Protein AF-A0A947CS96-F1 (afdb_monomer_lite)

Structure (mmCIF, N/CA/C/O backbone):
data_AF-A0A947CS96-F1
#
_entry.id   AF-A0A947CS96-F1
#
loop_
_atom_site.group_PDB
_atom_site.id
_atom_site.type_symbol
_atom_site.label_atom_id
_atom_site.label_alt_id
_atom_site.label_comp_id
_atom_site.label_asym_id
_atom_site.label_entity_id
_atom_site.label_seq_id
_atom_site.pdbx_PDB_ins_code
_atom_site.Cartn_x
_atom_site.Cartn_y
_atom_site.Cartn_z
_atom_site.occupancy
_atom_site.B_iso_or_equiv
_atom_site.auth_seq_id
_atom_site.auth_comp_id
_atom_site.auth_asym_id
_atom_site.auth_atom_id
_atom_site.pdbx_PDB_model_num
ATOM 1 N N . MET A 1 1 ? 0.576 -16.406 -15.256 1.00 27.48 1 MET A N 1
ATOM 2 C CA . MET A 1 1 ? 1.823 -16.631 -16.020 1.00 27.48 1 MET A CA 1
ATOM 3 C C . MET A 1 1 ? 1.789 -15.739 -17.256 1.00 27.48 1 MET A C 1
ATOM 5 O O . MET A 1 1 ? 1.090 -16.065 -18.200 1.00 27.48 1 MET A O 1
ATOM 9 N N . GLN A 1 2 ? 2.441 -14.574 -17.237 1.00 46.34 2 GLN A N 1
ATOM 10 C CA . GLN A 1 2 ? 2.612 -13.748 -18.444 1.00 46.34 2 GLN A CA 1
ATOM 11 C C . GLN A 1 2 ? 4.108 -13.514 -18.676 1.00 46.34 2 GLN A C 1
ATOM 13 O O . GLN A 1 2 ? 4.660 -12.583 -18.091 1.00 46.34 2 GLN A O 1
ATOM 18 N N . PRO A 1 3 ? 4.782 -14.348 -19.488 1.00 49.69 3 PRO A N 1
ATOM 19 C CA . PRO A 1 3 ? 6.173 -14.123 -19.832 1.00 49.69 3 PRO A CA 1
ATOM 20 C C . PRO A 1 3 ? 6.339 -14.152 -21.355 1.00 49.69 3 PRO A C 1
ATOM 22 O O . PRO A 1 3 ? 6.692 -15.183 -21.907 1.00 49.69 3 PRO A O 1
ATOM 25 N N . ASP A 1 4 ? 6.066 -13.045 -22.046 1.00 56.03 4 ASP A N 1
ATOM 26 C CA . ASP A 1 4 ? 6.530 -12.922 -23.440 1.00 56.03 4 ASP A CA 1
ATOM 27 C C . ASP A 1 4 ? 6.843 -11.479 -23.846 1.00 56.03 4 ASP A C 1
ATOM 29 O O . ASP A 1 4 ? 6.653 -11.054 -24.981 1.00 56.03 4 ASP A O 1
ATOM 33 N N . ARG A 1 5 ? 7.289 -10.683 -22.869 1.00 73.75 5 ARG A N 1
ATOM 34 C CA . ARG A 1 5 ? 7.685 -9.294 -23.081 1.00 73.75 5 ARG A CA 1
ATOM 35 C C . ARG A 1 5 ? 9.183 -9.157 -22.856 1.00 73.75 5 ARG A C 1
ATOM 37 O O . ARG A 1 5 ? 9.637 -9.148 -21.712 1.00 73.75 5 ARG A O 1
ATOM 44 N N . LYS A 1 6 ? 9.949 -9.003 -23.936 1.00 82.50 6 LYS A N 1
ATOM 45 C CA . LYS A 1 6 ? 11.410 -8.835 -23.892 1.00 82.50 6 LYS A CA 1
ATOM 46 C C . LYS A 1 6 ? 11.791 -7.392 -24.206 1.00 82.50 6 LYS A C 1
ATOM 48 O O . LYS A 1 6 ? 11.434 -6.869 -25.255 1.00 82.50 6 LYS A O 1
ATOM 53 N N . LYS A 1 7 ? 12.538 -6.723 -23.319 1.00 84.56 7 LYS A N 1
ATOM 54 C CA . LYS A 1 7 ? 13.128 -5.404 -23.620 1.00 84.56 7 LYS A CA 1
ATOM 55 C C . LYS A 1 7 ? 14.300 -5.602 -24.587 1.00 84.56 7 LYS A C 1
ATOM 57 O O . LYS A 1 7 ? 15.237 -6.320 -24.260 1.00 84.56 7 LYS A O 1
ATOM 62 N N . LEU A 1 8 ? 14.244 -4.959 -25.752 1.00 87.56 8 LEU A N 1
ATOM 63 C CA . LEU A 1 8 ? 15.280 -5.039 -26.786 1.00 87.56 8 LEU A CA 1
ATOM 64 C C . LEU A 1 8 ? 16.321 -3.925 -26.653 1.00 87.56 8 LEU A C 1
ATOM 66 O O . LEU A 1 8 ? 17.516 -4.194 -26.694 1.00 87.56 8 LEU A O 1
ATOM 70 N N . ARG A 1 9 ? 15.885 -2.668 -26.498 1.00 87.94 9 ARG A N 1
ATOM 71 C CA . ARG A 1 9 ? 16.795 -1.521 -26.320 1.00 87.94 9 ARG A CA 1
ATOM 72 C C . ARG A 1 9 ? 16.123 -0.336 -25.652 1.00 87.94 9 ARG A C 1
ATOM 74 O O . ARG A 1 9 ? 14.909 -0.177 -25.748 1.00 87.94 9 ARG A O 1
ATOM 81 N N . GLU A 1 10 ? 16.921 0.521 -25.040 1.00 87.62 10 GLU A N 1
ATOM 82 C CA . GLU A 1 10 ? 16.494 1.818 -24.514 1.00 87.62 10 GLU A CA 1
ATOM 83 C C . GLU A 1 10 ? 16.724 2.927 -25.550 1.00 87.62 10 GLU A C 1
ATOM 85 O O . GLU A 1 10 ? 17.636 2.834 -26.371 1.00 87.62 10 GLU A O 1
ATOM 90 N N . LEU A 1 11 ? 15.859 3.939 -25.559 1.00 87.12 11 LEU A N 1
ATOM 91 C CA . LEU A 1 11 ? 15.904 5.088 -26.461 1.00 87.12 11 LEU A CA 1
ATOM 92 C C . LEU A 1 11 ? 16.237 6.355 -25.659 1.00 87.12 11 LEU A C 1
ATOM 94 O O . LEU A 1 11 ? 15.904 6.458 -24.480 1.00 87.12 11 LEU A O 1
ATOM 98 N N . GLY A 1 12 ? 16.862 7.341 -26.309 1.00 82.31 12 GLY A N 1
ATOM 99 C CA . GLY A 1 12 ? 17.344 8.571 -25.658 1.00 82.31 12 GLY A CA 1
ATOM 100 C C . GLY A 1 12 ? 16.263 9.484 -25.061 1.00 82.31 12 GLY A C 1
ATOM 101 O O . GLY A 1 12 ? 16.591 10.457 -24.396 1.00 82.31 12 GLY A O 1
ATOM 102 N N . ASP A 1 13 ? 14.981 9.180 -25.270 1.00 79.12 13 ASP A N 1
ATOM 103 C CA . ASP A 1 13 ? 13.836 9.902 -24.703 1.00 79.12 13 ASP A CA 1
ATOM 104 C C . ASP A 1 13 ? 13.203 9.187 -23.489 1.00 79.12 13 ASP A C 1
ATOM 106 O O . ASP A 1 13 ? 12.091 9.522 -23.073 1.00 79.12 13 ASP A O 1
ATOM 110 N N . GLY A 1 14 ? 13.871 8.167 -22.935 1.00 70.50 14 GLY A N 1
ATOM 111 C CA . GLY A 1 14 ? 13.381 7.394 -21.787 1.00 70.50 14 GLY A CA 1
ATOM 112 C C . GLY A 1 14 ? 12.284 6.378 -22.130 1.00 70.50 14 GLY A C 1
ATOM 113 O O . GLY A 1 14 ? 11.630 5.827 -21.238 1.00 70.50 14 GLY A O 1
ATOM 114 N N . THR A 1 15 ? 12.054 6.121 -23.418 1.00 82.00 15 THR A N 1
ATOM 115 C CA . THR A 1 15 ? 11.251 4.990 -23.897 1.00 82.00 15 THR A CA 1
ATOM 116 C C . THR A 1 15 ? 12.157 3.805 -24.255 1.00 82.00 15 THR A C 1
ATOM 118 O O . THR A 1 15 ? 13.376 3.926 -24.302 1.00 82.00 15 THR A O 1
ATOM 121 N N . PHE A 1 16 ? 11.596 2.621 -24.469 1.00 86.62 16 PHE A N 1
ATOM 122 C CA . PHE A 1 16 ? 12.334 1.418 -24.851 1.00 86.62 16 PHE A CA 1
ATOM 123 C C . PHE A 1 16 ? 11.559 0.614 -25.887 1.00 86.62 16 PHE A C 1
ATOM 125 O O . PHE A 1 16 ? 10.334 0.659 -25.945 1.00 86.62 16 PHE A O 1
ATOM 132 N N . VAL A 1 17 ? 12.279 -0.136 -26.711 1.00 90.88 17 VAL A N 1
ATOM 133 C CA . VAL A 1 17 ? 11.685 -1.091 -27.645 1.00 90.88 17 VAL A CA 1
ATOM 134 C C . VAL A 1 17 ? 11.478 -2.410 -26.911 1.00 90.88 17 VAL A C 1
ATOM 136 O O . VAL A 1 17 ? 12.406 -2.911 -26.271 1.00 90.88 17 VAL A O 1
ATOM 139 N N . ILE A 1 18 ? 10.270 -2.956 -26.991 1.00 90.38 18 ILE A N 1
ATOM 140 C CA . ILE A 1 18 ? 9.935 -4.305 -26.537 1.00 90.38 18 ILE A CA 1
ATOM 141 C C . ILE A 1 18 ? 9.585 -5.188 -27.727 1.00 90.38 18 ILE A C 1
ATOM 143 O O . ILE A 1 18 ? 9.039 -4.702 -28.715 1.00 90.38 18 ILE A O 1
ATOM 147 N N . GLU A 1 19 ? 9.852 -6.475 -27.585 1.00 89.31 19 GLU A N 1
ATOM 148 C CA . GLU A 1 19 ? 9.252 -7.532 -28.386 1.00 89.31 19 GLU A CA 1
ATOM 149 C C . GLU A 1 19 ? 8.121 -8.168 -27.577 1.00 89.31 19 GLU A C 1
ATOM 151 O O . GLU A 1 19 ? 8.309 -8.500 -26.402 1.00 89.31 19 GLU A O 1
ATOM 156 N N . GLU A 1 20 ? 6.942 -8.267 -28.182 1.00 84.94 20 GLU A N 1
ATOM 157 C CA . GLU A 1 20 ? 5.752 -8.890 -27.600 1.00 84.94 20 GLU A CA 1
ATOM 158 C C . GLU A 1 20 ? 4.919 -9.487 -28.742 1.00 84.94 20 GLU A C 1
ATOM 160 O O . GLU A 1 20 ? 4.717 -8.828 -29.755 1.00 84.94 20 GLU A O 1
ATOM 165 N N . ARG A 1 21 ? 4.443 -10.735 -28.635 1.00 83.56 21 ARG A N 1
ATOM 166 C CA . ARG A 1 21 ? 3.579 -11.369 -29.664 1.00 83.56 21 ARG A CA 1
ATOM 167 C C . ARG A 1 21 ? 4.132 -11.285 -31.106 1.00 83.56 21 ARG A C 1
ATOM 169 O O . ARG A 1 21 ? 3.372 -11.083 -32.050 1.00 83.56 21 ARG A O 1
ATOM 176 N N . GLY A 1 22 ? 5.452 -11.400 -31.275 1.00 84.94 22 GLY A N 1
ATOM 177 C CA . GLY A 1 22 ? 6.125 -11.325 -32.582 1.00 84.94 22 GLY A CA 1
ATOM 178 C C . GLY A 1 22 ? 6.202 -9.921 -33.202 1.00 84.94 22 GLY A C 1
ATOM 179 O O . GLY A 1 22 ? 6.611 -9.783 -34.352 1.00 84.94 22 GLY A O 1
ATOM 180 N N . GLY A 1 23 ? 5.810 -8.877 -32.464 1.00 86.69 23 GLY A N 1
ATOM 181 C CA . GLY A 1 23 ? 5.897 -7.482 -32.888 1.00 86.69 23 GLY A CA 1
ATOM 182 C C . GLY A 1 23 ? 6.925 -6.688 -32.083 1.00 86.69 23 GLY A C 1
ATOM 183 O O . GLY A 1 23 ? 7.159 -6.954 -30.905 1.00 86.69 23 GLY A O 1
ATOM 184 N N . CYS A 1 24 ? 7.508 -5.666 -32.713 1.00 90.81 24 CYS A N 1
ATOM 185 C CA . CYS A 1 24 ? 8.352 -4.677 -32.046 1.00 90.81 24 CYS A CA 1
ATOM 186 C C . CYS A 1 24 ? 7.533 -3.426 -31.711 1.00 90.81 24 CYS A C 1
ATOM 188 O O . CYS A 1 24 ? 7.007 -2.761 -32.604 1.00 90.81 24 CYS A O 1
ATOM 190 N N . TYR A 1 25 ? 7.479 -3.060 -30.431 1.00 88.81 25 TYR A N 1
ATOM 191 C CA . TYR A 1 25 ? 6.712 -1.912 -29.950 1.00 88.81 25 TYR A CA 1
ATOM 192 C C . TYR A 1 25 ? 7.606 -0.931 -29.208 1.00 88.81 25 TYR A C 1
ATOM 194 O O . TYR A 1 25 ? 8.451 -1.315 -28.401 1.00 88.81 25 TYR A O 1
ATOM 202 N N . ARG A 1 26 ? 7.376 0.367 -29.416 1.00 89.25 26 ARG A N 1
ATOM 203 C CA . ARG A 1 26 ? 7.922 1.400 -28.535 1.00 89.25 26 ARG A CA 1
ATOM 204 C C . ARG A 1 26 ? 7.049 1.481 -27.290 1.00 89.25 26 ARG A C 1
ATOM 206 O O . ARG A 1 26 ? 5.864 1.791 -27.366 1.00 89.25 26 ARG A O 1
ATOM 213 N N . ALA A 1 27 ? 7.641 1.224 -26.140 1.00 77.00 27 ALA A N 1
ATOM 214 C CA . ALA A 1 27 ? 6.993 1.285 -24.848 1.00 77.00 27 ALA A CA 1
ATOM 215 C C . ALA A 1 27 ? 7.694 2.298 -23.944 1.00 77.00 27 ALA A C 1
ATOM 217 O O . ALA A 1 27 ? 8.853 2.644 -24.122 1.00 77.00 27 ALA A O 1
ATOM 218 N N . ARG A 1 28 ? 6.987 2.755 -22.921 1.00 76.81 28 ARG A N 1
ATOM 219 C CA . ARG A 1 28 ? 7.587 3.438 -21.774 1.00 76.81 28 ARG A CA 1
ATOM 220 C C . ARG A 1 28 ? 7.245 2.645 -20.531 1.00 76.81 28 ARG A C 1
ATOM 222 O O . ARG A 1 28 ? 6.210 1.968 -20.510 1.00 76.81 28 ARG A O 1
ATOM 229 N N . TYR A 1 29 ? 8.056 2.754 -19.485 1.00 62.53 29 TYR A N 1
ATOM 230 C CA . TYR A 1 29 ? 7.665 2.203 -18.197 1.00 62.53 29 TYR A CA 1
ATOM 231 C C . TYR A 1 29 ? 6.406 2.970 -17.817 1.00 62.53 29 TYR A C 1
ATOM 233 O O . TYR A 1 29 ? 6.378 4.207 -17.836 1.00 62.53 29 TYR A O 1
ATOM 241 N N . ARG A 1 30 ? 5.309 2.249 -17.571 1.00 59.25 30 ARG A N 1
ATOM 242 C CA . ARG A 1 30 ? 4.153 2.895 -16.963 1.00 59.25 30 ARG A CA 1
ATOM 243 C C . ARG A 1 30 ? 4.672 3.413 -15.625 1.00 59.25 30 ARG A C 1
ATOM 245 O O . ARG A 1 30 ? 5.091 2.612 -14.800 1.00 59.25 30 ARG A O 1
ATOM 252 N N . ARG A 1 31 ? 4.682 4.739 -15.419 1.00 54.75 31 ARG A N 1
ATOM 253 C CA . ARG A 1 31 ? 4.791 5.289 -14.056 1.00 54.75 31 ARG A CA 1
ATOM 254 C C . ARG A 1 31 ? 3.776 4.507 -13.212 1.00 54.75 31 ARG A C 1
ATOM 256 O O . ARG A 1 31 ? 2.658 4.359 -13.711 1.00 54.75 31 ARG A O 1
ATOM 263 N N . CYS A 1 32 ? 4.146 3.988 -12.033 1.00 56.47 32 CYS A N 1
ATOM 264 C CA . CYS A 1 32 ? 3.208 3.292 -11.132 1.00 56.47 32 CYS A CA 1
ATOM 265 C C . CYS A 1 32 ? 2.023 4.245 -10.914 1.00 56.47 32 CYS A C 1
ATOM 267 O O . CYS A 1 32 ? 2.168 5.282 -10.268 1.00 56.47 32 CYS A O 1
ATOM 269 N N . ARG A 1 33 ? 0.915 4.006 -11.623 1.00 57.22 33 ARG A N 1
ATOM 270 C CA . ARG A 1 33 ? -0.146 5.005 -11.846 1.00 57.22 33 ARG A CA 1
ATOM 271 C C . ARG A 1 33 ? -1.462 4.618 -11.207 1.00 57.22 33 ARG A C 1
ATOM 273 O O . ARG A 1 33 ? -2.416 5.366 -11.381 1.00 57.22 33 ARG A O 1
ATOM 280 N N . SER A 1 34 ? -1.543 3.492 -10.512 1.00 65.69 34 SER A N 1
ATOM 281 C CA . SER A 1 34 ? -2.850 3.043 -10.049 1.00 65.69 34 SER A CA 1
ATOM 282 C C . SER A 1 34 ? -2.855 2.442 -8.659 1.00 65.69 34 SER A C 1
ATOM 284 O O . SER A 1 34 ? -3.633 2.930 -7.859 1.00 65.69 34 SER A O 1
ATOM 286 N N . LYS A 1 35 ? -2.060 1.420 -8.335 1.00 81.69 35 LYS A N 1
ATOM 287 C CA . LYS A 1 35 ? -2.217 0.697 -7.060 1.00 81.69 35 LYS A CA 1
ATOM 288 C C . LYS A 1 35 ? -0.886 0.080 -6.677 1.00 81.69 35 LYS A C 1
ATOM 290 O O . LYS A 1 35 ? -0.435 -0.833 -7.357 1.00 81.69 35 LYS A O 1
ATOM 295 N N . CYS A 1 36 ? -0.191 0.699 -5.734 1.00 86.69 36 CYS A N 1
ATOM 296 C CA . CYS A 1 36 ? 1.142 0.267 -5.349 1.00 86.69 36 CYS A CA 1
ATOM 297 C C . CYS A 1 36 ? 1.337 0.494 -3.836 1.00 86.69 36 CYS A C 1
ATOM 299 O O . CYS A 1 36 ? 1.122 1.610 -3.348 1.00 86.69 36 CYS A O 1
ATOM 301 N N . LEU A 1 37 ? 1.760 -0.545 -3.116 1.00 92.19 37 LEU A N 1
ATOM 302 C CA . LEU A 1 37 ? 2.160 -0.545 -1.705 1.00 92.19 37 LEU A CA 1
ATOM 303 C C . LEU A 1 37 ? 3.675 -0.795 -1.572 1.00 92.19 37 LEU A C 1
ATOM 305 O O . LEU A 1 37 ? 4.283 -1.440 -2.439 1.00 92.19 37 LEU A O 1
ATOM 309 N N . PRO A 1 38 ? 4.332 -0.281 -0.513 1.00 93.50 38 PRO A N 1
ATOM 310 C CA . PRO A 1 38 ? 5.721 -0.609 -0.226 1.00 93.50 38 PRO A CA 1
ATOM 311 C C . PRO A 1 38 ? 5.893 -2.053 0.271 1.00 93.50 38 PRO A C 1
ATOM 313 O O . PRO A 1 38 ? 4.977 -2.602 0.877 1.00 93.50 38 P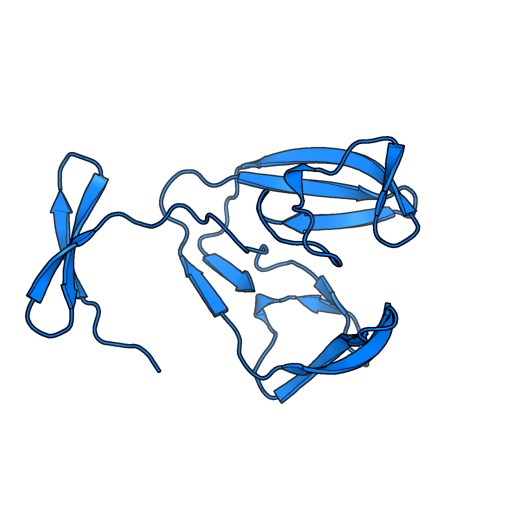RO A O 1
ATOM 316 N N . PRO A 1 39 ? 7.084 -2.659 0.102 1.00 94.56 39 PRO A N 1
ATOM 317 C CA . PRO A 1 39 ? 7.375 -4.030 0.544 1.00 94.56 39 PRO A CA 1
ATOM 318 C C . PRO A 1 39 ? 7.172 -4.281 2.045 1.00 94.56 39 PRO A C 1
ATOM 320 O O . PRO A 1 39 ? 7.064 -5.427 2.470 1.00 94.56 39 PRO A O 1
ATOM 323 N N . ASN A 1 40 ? 7.198 -3.233 2.864 1.00 94.19 40 ASN A N 1
ATOM 324 C CA . ASN A 1 40 ? 6.998 -3.290 4.310 1.00 94.19 40 ASN A CA 1
ATOM 325 C C . ASN A 1 40 ? 5.574 -2.900 4.741 1.00 94.19 40 ASN A C 1
ATOM 327 O O . ASN A 1 40 ? 5.341 -2.747 5.937 1.00 94.19 40 ASN A O 1
ATOM 331 N N . ALA A 1 41 ? 4.632 -2.724 3.806 1.00 93.19 41 ALA A N 1
ATOM 332 C CA . ALA A 1 41 ? 3.233 -2.512 4.156 1.00 93.19 41 ALA A CA 1
ATOM 333 C C . ALA A 1 41 ? 2.716 -3.719 4.947 1.00 93.19 41 ALA A C 1
ATOM 335 O O . ALA A 1 41 ? 2.778 -4.851 4.469 1.00 93.19 41 ALA A O 1
ATOM 336 N N . MET A 1 42 ? 2.228 -3.474 6.160 1.00 94.56 42 MET A N 1
ATOM 337 C CA . MET A 1 42 ? 1.767 -4.528 7.056 1.00 94.56 42 MET A CA 1
ATOM 338 C C . MET A 1 42 ? 0.315 -4.886 6.750 1.00 94.56 42 MET A C 1
ATOM 340 O O . MET A 1 42 ? -0.588 -4.066 6.913 1.00 94.56 42 MET A O 1
ATOM 344 N N . ILE A 1 43 ? 0.084 -6.125 6.326 1.00 94.88 43 ILE A N 1
ATOM 345 C CA . ILE A 1 43 ? -1.243 -6.664 6.047 1.00 94.88 43 ILE A CA 1
ATOM 346 C C . ILE A 1 43 ? -1.693 -7.513 7.228 1.00 94.88 43 ILE A C 1
ATOM 348 O O . ILE A 1 43 ? -0.980 -8.392 7.712 1.00 94.88 43 ILE A O 1
ATOM 352 N N . ALA A 1 44 ? -2.903 -7.254 7.715 1.00 95.00 44 ALA A N 1
ATOM 353 C CA . ALA A 1 44 ? -3.450 -8.003 8.831 1.00 95.00 44 ALA A CA 1
ATOM 354 C C . ALA A 1 44 ? -3.859 -9.419 8.390 1.00 95.00 44 ALA A C 1
ATOM 356 O O . ALA A 1 44 ? -4.694 -9.587 7.503 1.00 95.00 44 ALA A O 1
ATOM 357 N N . THR A 1 45 ? -3.368 -10.435 9.096 1.00 96.88 45 THR A N 1
ATOM 358 C CA . THR A 1 45 ? -3.786 -11.841 8.968 1.00 96.88 45 THR A CA 1
ATOM 359 C C . THR A 1 45 ? -4.401 -12.335 10.286 1.00 96.88 45 THR A C 1
ATOM 361 O O . THR A 1 45 ? -4.271 -11.665 11.318 1.00 96.88 45 THR A O 1
ATOM 364 N N . PRO A 1 46 ? -5.097 -13.488 10.312 1.00 96.38 46 PRO A N 1
ATOM 365 C CA . PRO A 1 46 ? -5.565 -14.092 11.561 1.00 96.38 46 PRO A CA 1
ATOM 366 C C . PRO A 1 46 ? -4.448 -14.420 12.561 1.00 96.38 46 PRO A C 1
ATOM 368 O O . PRO A 1 46 ? -4.721 -14.443 13.756 1.00 96.38 46 PRO A O 1
ATOM 371 N N . SER A 1 47 ? -3.218 -14.632 12.086 1.00 94.81 47 SER A N 1
ATOM 372 C CA . SER A 1 47 ? -2.053 -14.972 12.915 1.00 94.81 47 SER A CA 1
ATOM 373 C C . SER A 1 47 ? -1.202 -13.757 13.303 1.00 94.81 47 SER A C 1
ATOM 375 O O . SER A 1 47 ? -0.174 -13.919 13.951 1.00 94.81 47 SER A O 1
ATOM 377 N N . GLY A 1 48 ? -1.605 -12.546 12.907 1.00 95.25 48 GLY A N 1
ATOM 378 C CA . GLY A 1 48 ? -0.847 -11.315 13.139 1.00 95.25 48 GLY A CA 1
ATOM 379 C C . GLY A 1 48 ? -0.623 -10.508 11.864 1.00 95.25 48 GLY A C 1
ATOM 380 O O . GLY A 1 48 ? -1.139 -10.838 10.796 1.00 95.25 48 GLY A O 1
ATOM 381 N N . GLN A 1 49 ? 0.113 -9.408 11.968 1.00 95.56 49 GLN A N 1
ATOM 382 C CA . GLN A 1 49 ? 0.469 -8.611 10.796 1.00 95.56 49 GLN A CA 1
ATOM 383 C C . GLN A 1 49 ? 1.653 -9.240 10.055 1.00 95.56 49 GLN A C 1
ATOM 385 O O . GLN A 1 49 ? 2.618 -9.658 10.690 1.00 95.56 49 GLN A O 1
ATOM 390 N N . VAL A 1 50 ? 1.580 -9.277 8.726 1.00 96.81 50 VAL A N 1
ATOM 391 C CA . VAL A 1 50 ? 2.622 -9.816 7.841 1.00 96.81 50 VAL A CA 1
ATOM 392 C C . VAL A 1 50 ? 2.972 -8.755 6.790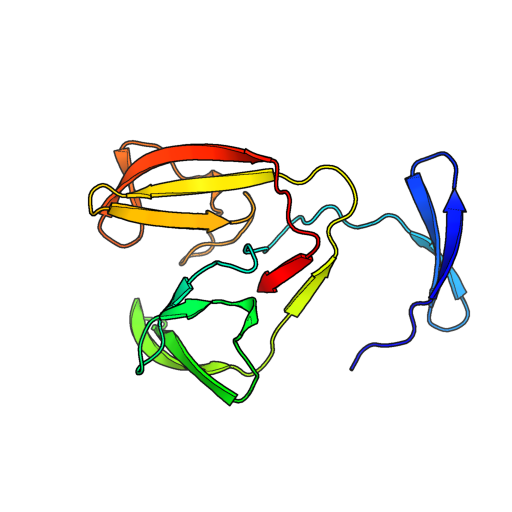 1.00 96.81 50 VAL A C 1
ATOM 394 O O . VAL A 1 50 ? 2.052 -8.144 6.238 1.00 96.81 50 VAL A O 1
ATOM 397 N N . PRO A 1 51 ? 4.259 -8.495 6.500 1.00 96.50 51 PRO A N 1
ATOM 398 C CA . PRO A 1 51 ? 4.651 -7.612 5.405 1.00 96.50 51 PRO A CA 1
ATOM 399 C C . PRO A 1 51 ? 4.116 -8.113 4.058 1.00 96.50 51 PRO A C 1
ATOM 401 O O . PRO A 1 51 ? 4.207 -9.300 3.762 1.00 96.50 51 PRO A O 1
ATOM 404 N N . ILE A 1 52 ? 3.624 -7.219 3.197 1.00 96.38 52 ILE A N 1
ATOM 405 C CA . ILE A 1 52 ? 3.028 -7.602 1.905 1.00 96.38 52 ILE A CA 1
ATOM 406 C C . ILE A 1 52 ? 3.972 -8.422 1.015 1.00 96.38 52 ILE A C 1
ATOM 408 O O . ILE A 1 52 ? 3.524 -9.321 0.314 1.00 96.38 52 ILE A O 1
ATOM 412 N N . ARG A 1 53 ? 5.286 -8.165 1.080 1.00 96.38 53 ARG A N 1
ATOM 413 C CA . ARG A 1 53 ? 6.297 -8.906 0.305 1.00 96.38 53 ARG A CA 1
ATOM 414 C C . ARG A 1 53 ? 6.422 -10.385 0.704 1.00 96.38 53 ARG A C 1
ATOM 416 O O . ARG A 1 53 ? 7.040 -11.148 -0.024 1.00 96.38 53 ARG A O 1
ATOM 423 N N . GLU A 1 54 ? 5.925 -10.747 1.886 1.00 97.12 54 GLU A N 1
ATOM 424 C CA . GLU A 1 54 ? 5.966 -12.102 2.454 1.00 97.12 54 GLU A CA 1
ATOM 425 C C . GLU A 1 54 ? 4.613 -12.813 2.296 1.00 97.12 54 GLU A C 1
ATOM 427 O O . GLU A 1 54 ? 4.450 -13.942 2.750 1.00 97.12 54 GLU A O 1
ATOM 432 N N . LEU A 1 55 ? 3.625 -12.159 1.672 1.00 96.88 55 LEU A N 1
ATOM 433 C CA . LEU A 1 55 ? 2.339 -12.771 1.380 1.00 96.88 55 LEU A CA 1
ATOM 434 C C . LEU A 1 55 ? 2.391 -13.613 0.108 1.00 96.88 55 LEU A C 1
ATOM 436 O O . LEU A 1 55 ? 2.906 -13.194 -0.927 1.00 96.88 55 LEU A O 1
ATOM 440 N N . GLU A 1 56 ? 1.747 -14.772 0.173 1.00 96.75 56 GLU A N 1
ATOM 441 C CA . GLU A 1 56 ? 1.678 -15.740 -0.914 1.00 96.75 56 GLU A CA 1
ATOM 442 C C . GLU A 1 56 ? 0.233 -16.153 -1.209 1.00 96.75 56 GLU A C 1
ATOM 444 O O . GLU A 1 56 ? -0.661 -16.097 -0.355 1.00 96.75 56 GLU A O 1
ATOM 449 N N . VAL A 1 57 ? -0.000 -16.614 -2.441 1.00 97.56 57 VAL A N 1
ATOM 450 C CA . VAL A 1 57 ? -1.288 -17.183 -2.854 1.00 97.56 57 VAL A CA 1
ATOM 451 C C . VAL A 1 57 ? -1.673 -18.332 -1.917 1.00 97.56 57 VAL A C 1
ATOM 453 O O . VAL A 1 57 ? -0.873 -19.208 -1.605 1.00 97.56 57 VAL A O 1
ATOM 456 N N . GLY A 1 58 ? -2.925 -18.332 -1.464 1.00 97.31 58 GLY A N 1
ATOM 457 C CA . GLY A 1 58 ? -3.470 -19.322 -0.537 1.00 97.31 58 GLY A CA 1
ATOM 458 C C . GLY A 1 58 ? -3.429 -18.916 0.938 1.00 97.31 58 GLY A C 1
ATOM 459 O O . GLY A 1 58 ? -4.231 -19.460 1.712 1.00 97.31 58 GLY A O 1
ATOM 460 N N . MET A 1 59 ? -2.591 -17.940 1.323 1.00 97.94 59 MET A N 1
ATOM 461 C CA . MET A 1 59 ? -2.595 -17.362 2.673 1.00 97.94 59 MET A CA 1
ATOM 462 C C . MET A 1 59 ? -3.920 -16.655 2.973 1.00 97.94 59 MET A C 1
ATOM 464 O O . MET A 1 59 ? -4.618 -16.193 2.070 1.00 97.94 59 MET A O 1
ATOM 468 N N . VAL A 1 60 ? -4.277 -16.569 4.257 1.00 97.94 60 VAL A N 1
ATOM 469 C CA . VAL A 1 60 ? -5.517 -15.926 4.712 1.00 97.94 60 VAL A CA 1
ATOM 470 C C . VAL A 1 60 ? -5.214 -14.543 5.273 1.00 97.94 60 VAL A C 1
ATOM 472 O O . VAL A 1 60 ? -4.436 -14.408 6.213 1.00 97.94 60 VAL A O 1
ATOM 475 N N . VAL A 1 61 ? -5.897 -13.529 4.751 1.00 97.75 61 VAL A N 1
ATOM 476 C CA . VAL A 1 61 ? -5.817 -12.139 5.217 1.00 97.75 61 VAL A CA 1
ATOM 477 C C . VAL A 1 61 ? -7.167 -11.669 5.747 1.00 97.75 61 VAL A C 1
ATOM 479 O O . VAL A 1 61 ? -8.216 -12.262 5.473 1.00 97.75 61 VAL A O 1
ATOM 482 N N . TRP A 1 62 ? -7.149 -10.587 6.518 1.00 96.25 62 TRP A N 1
ATOM 483 C CA . TRP A 1 62 ? -8.352 -9.836 6.840 1.00 96.25 62 TRP A CA 1
ATOM 484 C C . TRP A 1 62 ? -8.685 -8.869 5.705 1.00 96.25 62 TRP A C 1
ATOM 486 O O . TRP A 1 62 ? -7.847 -8.079 5.286 1.00 96.25 62 TRP A O 1
ATOM 496 N N . THR A 1 63 ? -9.932 -8.901 5.253 1.00 92.38 63 THR A N 1
ATOM 497 C CA . THR A 1 63 ? -10.501 -7.966 4.278 1.00 92.38 63 THR A CA 1
ATOM 498 C C . THR A 1 63 ? -11.875 -7.492 4.757 1.00 92.38 63 THR A C 1
ATOM 500 O O . THR A 1 63 ? -12.291 -7.814 5.875 1.00 92.38 63 THR A O 1
ATOM 503 N N . ARG A 1 64 ? -12.588 -6.707 3.947 1.00 90.00 64 ARG A N 1
ATOM 504 C CA . ARG A 1 64 ? -13.948 -6.246 4.244 1.00 90.00 64 ARG A CA 1
ATOM 505 C C . ARG A 1 64 ? -14.959 -6.862 3.279 1.00 90.00 64 ARG A C 1
ATOM 507 O O . ARG A 1 64 ? -14.702 -6.961 2.084 1.00 90.00 64 ARG A O 1
ATOM 514 N N . SER A 1 65 ? -16.110 -7.269 3.807 1.00 88.38 65 SER A N 1
ATOM 515 C CA . SER A 1 65 ? -17.273 -7.660 3.011 1.00 88.38 65 SER A CA 1
ATOM 516 C C . SER A 1 65 ? -17.864 -6.445 2.286 1.00 88.38 65 SER A C 1
ATOM 518 O O . SER A 1 65 ? -17.523 -5.297 2.578 1.00 88.38 65 SER A O 1
ATOM 520 N N . GLN A 1 66 ? -18.834 -6.684 1.400 1.00 84.38 66 GLN A N 1
ATOM 521 C CA . GLN A 1 66 ? -19.609 -5.607 0.775 1.00 84.38 66 GLN A CA 1
ATOM 522 C C . GLN A 1 66 ? -20.357 -4.739 1.805 1.00 84.38 66 GLN A C 1
ATOM 524 O O . GLN A 1 66 ? -20.502 -3.539 1.602 1.00 84.38 66 GLN A O 1
ATOM 529 N N . SER A 1 67 ? -20.767 -5.321 2.938 1.00 85.62 67 SER A N 1
ATOM 530 C CA . SER A 1 67 ? -21.362 -4.601 4.075 1.00 85.62 67 SER A CA 1
ATOM 531 C C . SER A 1 67 ? -20.328 -3.906 4.973 1.00 85.62 67 SER A C 1
ATOM 533 O O . SER A 1 67 ? -20.677 -3.345 6.009 1.00 85.62 67 SER A O 1
ATOM 535 N N . GLY A 1 68 ? -19.043 -3.948 4.610 1.00 83.00 68 GLY A N 1
ATOM 536 C CA . GLY A 1 68 ? -17.957 -3.329 5.360 1.00 83.00 68 GLY A CA 1
ATOM 537 C C . GLY A 1 68 ? -17.533 -4.100 6.613 1.00 83.00 68 GLY A C 1
ATOM 538 O O . GLY A 1 68 ? -16.718 -3.577 7.372 1.00 83.00 68 GLY A O 1
ATOM 539 N N . GLN A 1 69 ? -18.034 -5.316 6.838 1.00 89.69 69 GLN A N 1
ATOM 540 C CA . GLN A 1 69 ? -17.644 -6.155 7.974 1.00 89.69 69 GLN A CA 1
ATOM 541 C C . GLN A 1 69 ? -16.271 -6.778 7.738 1.00 89.69 69 GLN A C 1
ATOM 543 O O . GLN A 1 69 ? -15.948 -7.169 6.619 1.00 89.69 69 GLN A O 1
ATOM 548 N N . ARG A 1 70 ? -15.465 -6.911 8.792 1.00 92.19 70 ARG A N 1
ATOM 549 C CA . ARG A 1 70 ? -14.167 -7.587 8.706 1.00 92.19 70 ARG A CA 1
ATOM 550 C C . ARG A 1 70 ? -14.374 -9.089 8.501 1.00 92.19 70 ARG A C 1
ATOM 552 O O . ARG A 1 70 ? -14.983 -9.748 9.337 1.00 92.19 70 ARG A O 1
ATOM 559 N N . VAL A 1 71 ? -13.835 -9.633 7.415 1.00 95.81 71 VAL A N 1
ATOM 560 C CA . VAL A 1 71 ? -13.955 -11.048 7.034 1.00 95.81 71 VAL A CA 1
ATOM 561 C C . VAL A 1 71 ? -12.596 -11.624 6.646 1.00 95.81 71 VAL A C 1
ATOM 563 O O . VAL A 1 71 ? -11.669 -10.890 6.308 1.00 95.81 71 VAL A O 1
ATOM 566 N N . ARG A 1 72 ? -12.462 -12.950 6.716 1.00 97.44 72 ARG A N 1
ATOM 567 C CA . ARG A 1 72 ? -11.263 -13.666 6.260 1.00 97.44 72 ARG A CA 1
ATOM 568 C C . ARG A 1 72 ? -11.405 -13.995 4.778 1.00 97.44 72 ARG A C 1
ATOM 570 O O . ARG A 1 72 ? -12.462 -14.466 4.369 1.00 97.44 72 ARG A O 1
ATOM 577 N N . ALA A 1 73 ? -10.345 -13.806 4.002 1.00 96.75 73 ALA A N 1
ATOM 578 C CA . ALA A 1 73 ? -10.291 -14.225 2.604 1.00 96.75 73 ALA A CA 1
ATOM 579 C C . ALA A 1 73 ? -8.928 -14.836 2.276 1.00 96.75 73 ALA A C 1
ATOM 581 O O . ALA A 1 73 ? -7.920 -14.466 2.880 1.00 96.75 73 ALA A O 1
ATOM 582 N N . ARG A 1 74 ? -8.908 -15.778 1.328 1.00 97.75 74 ARG A N 1
ATOM 583 C CA . ARG A 1 74 ? -7.661 -16.322 0.782 1.00 97.75 74 ARG A CA 1
ATOM 584 C C . ARG A 1 74 ? -7.140 -15.417 -0.326 1.00 97.75 74 ARG A C 1
ATOM 586 O O . ARG A 1 74 ? -7.921 -14.954 -1.153 1.00 97.75 74 ARG A O 1
ATOM 593 N N . ILE A 1 75 ? -5.829 -15.218 -0.354 1.00 97.19 75 ILE A N 1
ATOM 594 C CA . ILE A 1 75 ? -5.141 -14.559 -1.462 1.00 97.19 75 ILE A CA 1
ATOM 595 C C . ILE A 1 75 ? -5.245 -15.461 -2.692 1.00 97.19 75 ILE A C 1
ATOM 597 O O . ILE A 1 75 ? -4.881 -16.635 -2.629 1.00 97.19 75 ILE A O 1
ATOM 601 N N . VAL A 1 76 ? -5.758 -14.919 -3.795 1.00 97.06 76 VAL A N 1
ATOM 602 C CA . VAL A 1 76 ? -5.913 -15.644 -5.070 1.00 97.06 76 VAL A CA 1
ATOM 603 C C . VAL A 1 76 ? -4.845 -15.266 -6.092 1.00 97.06 76 VAL A C 1
ATOM 605 O O . VAL A 1 76 ? -4.524 -16.060 -6.969 1.00 97.06 76 VAL A O 1
ATOM 608 N N . GLU A 1 77 ? -4.282 -14.070 -5.958 1.00 93.56 77 GLU A N 1
ATOM 609 C CA . GLU A 1 77 ? -3.259 -13.512 -6.830 1.00 93.56 77 GLU A CA 1
ATOM 610 C C . GLU A 1 77 ? -2.419 -12.534 -6.007 1.00 93.56 77 GLU A C 1
ATOM 612 O O . GLU A 1 77 ? -2.939 -11.880 -5.103 1.00 93.56 77 GLU A O 1
ATOM 617 N N . THR A 1 78 ? -1.128 -12.460 -6.314 1.00 91.44 78 THR A N 1
ATOM 618 C CA . THR A 1 78 ? -0.228 -11.419 -5.820 1.00 91.44 78 THR A CA 1
ATOM 619 C C . THR A 1 78 ? 0.402 -10.728 -7.015 1.00 91.44 78 THR A C 1
ATOM 621 O O . THR A 1 78 ? 0.701 -11.365 -8.032 1.00 91.44 78 THR A O 1
ATOM 624 N N . SER A 1 79 ? 0.613 -9.420 -6.906 1.00 88.81 79 SER A N 1
ATOM 625 C CA . SER A 1 79 ? 1.255 -8.650 -7.959 1.00 88.81 79 SER A CA 1
ATOM 626 C C . SER A 1 79 ? 2.455 -7.881 -7.421 1.00 88.81 79 SER A C 1
ATOM 628 O O . SER A 1 79 ? 2.449 -7.359 -6.307 1.00 88.81 79 SER A O 1
ATOM 630 N N . GLN A 1 80 ? 3.511 -7.814 -8.231 1.00 88.50 80 GLN A N 1
ATOM 631 C CA . GLN A 1 80 ? 4.655 -6.955 -7.963 1.00 88.50 80 GLN A CA 1
ATOM 632 C C . GLN A 1 80 ? 5.086 -6.234 -9.233 1.00 88.50 80 GLN A C 1
ATOM 634 O O . GLN A 1 80 ? 4.995 -6.771 -10.339 1.00 88.50 80 GLN A O 1
ATOM 639 N N . SER A 1 81 ? 5.545 -4.997 -9.080 1.00 85.06 81 SER A N 1
ATOM 640 C CA . SER A 1 81 ? 5.982 -4.158 -10.194 1.00 85.06 81 SER A CA 1
ATOM 641 C C . SER A 1 81 ? 7.296 -3.456 -9.869 1.00 85.06 81 SER A C 1
ATOM 643 O O . SER A 1 81 ? 7.377 -2.786 -8.833 1.00 85.06 81 SER A O 1
ATOM 645 N N . PRO A 1 82 ? 8.313 -3.544 -10.749 1.00 83.44 82 PRO A N 1
ATOM 646 C CA . PRO A 1 82 ? 9.545 -2.794 -10.574 1.00 83.44 82 PRO A CA 1
ATOM 647 C C . PRO A 1 82 ? 9.278 -1.296 -10.716 1.00 83.44 82 PRO A C 1
ATOM 649 O O . PRO A 1 82 ? 8.526 -0.853 -11.592 1.00 83.44 82 PRO A O 1
ATOM 652 N N . ILE A 1 83 ? 9.928 -0.507 -9.869 1.00 80.38 83 ILE A N 1
ATOM 653 C CA . ILE A 1 83 ? 9.936 0.946 -9.979 1.00 80.38 83 ILE A CA 1
ATOM 654 C C . ILE A 1 83 ? 11.045 1.367 -10.932 1.00 80.38 83 ILE A C 1
ATOM 656 O O . ILE A 1 83 ? 12.197 0.965 -10.795 1.00 80.38 83 ILE A O 1
ATOM 660 N N . VAL A 1 84 ? 10.686 2.217 -11.895 1.00 73.69 84 VAL A N 1
ATOM 661 C CA . VAL A 1 84 ? 11.647 2.860 -12.791 1.00 73.69 84 VAL A CA 1
ATOM 662 C C . VAL A 1 84 ? 11.486 4.369 -12.709 1.00 73.69 84 VAL A C 1
ATOM 664 O O . VAL A 1 84 ? 10.388 4.901 -12.889 1.00 73.69 84 VAL A O 1
ATOM 667 N N . GLY A 1 85 ? 12.600 5.053 -12.450 1.00 76.44 85 GLY A N 1
ATOM 668 C CA . GLY A 1 85 ? 12.643 6.496 -12.240 1.00 76.44 85 GLY A CA 1
ATOM 669 C C . GLY A 1 85 ? 12.184 6.916 -10.842 1.00 76.44 85 GLY A C 1
ATOM 670 O O . GLY A 1 85 ? 12.152 6.124 -9.904 1.00 76.44 85 GLY A O 1
ATOM 671 N N . VAL A 1 86 ? 11.846 8.198 -10.702 1.00 79.56 86 VAL A N 1
ATOM 672 C CA . VAL A 1 86 ? 11.403 8.774 -9.427 1.00 79.56 86 VAL A CA 1
ATOM 673 C C . VAL A 1 86 ? 9.943 8.403 -9.173 1.00 79.56 86 VAL A C 1
ATOM 675 O O . VAL A 1 86 ? 9.060 8.719 -9.975 1.00 79.56 86 VAL A O 1
ATOM 678 N N . HIS A 1 87 ? 9.688 7.758 -8.037 1.00 82.38 87 HIS A N 1
ATOM 679 C CA . HIS A 1 87 ? 8.352 7.410 -7.569 1.00 82.38 87 HIS A CA 1
ATOM 680 C C . HIS A 1 87 ? 8.105 8.028 -6.193 1.00 82.38 87 HIS A C 1
ATOM 682 O O . HIS A 1 87 ? 9.044 8.212 -5.423 1.00 82.38 87 HIS A O 1
ATOM 688 N N . HIS A 1 88 ? 6.862 8.410 -5.912 1.00 87.56 88 HIS A N 1
ATOM 689 C CA . HIS A 1 88 ? 6.455 8.994 -4.638 1.00 87.56 88 HIS A CA 1
ATOM 690 C C . HIS A 1 88 ? 5.233 8.250 -4.110 1.00 87.56 88 HIS A C 1
ATOM 692 O O . HIS A 1 88 ? 4.361 7.844 -4.886 1.00 87.56 88 HIS A O 1
ATOM 698 N N . VAL A 1 89 ? 5.174 8.113 -2.793 1.00 91.81 89 VAL A N 1
ATOM 699 C CA . VAL A 1 89 ? 4.050 7.533 -2.057 1.00 91.81 89 VAL A CA 1
ATOM 700 C C . VAL A 1 89 ? 3.580 8.522 -1.001 1.00 91.81 89 VAL A C 1
ATOM 702 O O . VAL A 1 89 ? 4.366 9.328 -0.510 1.00 91.81 89 VAL A O 1
ATOM 705 N N . ALA A 1 90 ? 2.300 8.470 -0.656 1.00 93.75 90 ALA A N 1
ATOM 706 C CA . ALA A 1 90 ? 1.798 9.157 0.522 1.00 93.75 90 ALA A CA 1
ATOM 707 C C . ALA A 1 90 ? 2.054 8.287 1.749 1.00 93.75 90 ALA A C 1
ATOM 709 O O . ALA A 1 90 ? 1.704 7.107 1.738 1.00 93.75 90 ALA A O 1
ATOM 710 N N . LYS A 1 91 ? 2.620 8.880 2.796 1.00 95.44 91 LYS A N 1
ATOM 711 C CA . LYS A 1 91 ? 2.574 8.383 4.167 1.00 95.44 91 LYS A CA 1
ATOM 712 C C . LYS A 1 91 ? 1.439 9.109 4.876 1.00 95.44 91 LYS A C 1
ATOM 714 O O . LYS A 1 91 ? 1.406 10.334 4.881 1.00 95.44 91 LYS A O 1
ATOM 719 N N . VAL A 1 92 ? 0.513 8.353 5.447 1.00 96.12 92 VAL A N 1
ATOM 720 C CA . VAL A 1 92 ? -0.614 8.881 6.222 1.00 96.12 92 VAL A CA 1
ATOM 721 C C . VAL A 1 92 ? -0.486 8.355 7.640 1.00 96.12 92 VAL A C 1
ATOM 723 O O . VAL A 1 92 ? -0.297 7.151 7.822 1.00 96.12 92 VAL A O 1
ATOM 726 N N . VAL A 1 93 ? -0.583 9.242 8.627 1.00 96.75 93 VAL A N 1
ATOM 727 C CA . VAL A 1 93 ? -0.589 8.887 10.053 1.00 96.75 93 VAL A CA 1
ATOM 728 C C . VAL A 1 93 ? -1.954 9.226 10.633 1.00 96.75 93 VAL A C 1
ATOM 730 O O . VAL A 1 93 ? -2.512 10.291 10.358 1.00 96.75 93 VAL A O 1
ATOM 733 N N . LEU A 1 94 ? -2.493 8.294 11.412 1.00 97.12 94 LEU A N 1
ATOM 734 C CA . LEU A 1 94 ? -3.775 8.414 12.089 1.00 97.12 94 LEU A CA 1
ATOM 735 C C . LEU A 1 94 ? -3.568 8.764 13.568 1.00 97.12 94 LEU A C 1
ATOM 737 O O . LEU A 1 94 ? -2.542 8.419 14.156 1.00 97.12 94 LEU A O 1
ATOM 741 N N . ALA A 1 95 ? -4.555 9.414 14.180 1.00 97.50 95 ALA A N 1
ATOM 742 C CA . ALA A 1 95 ? -4.518 9.856 15.575 1.00 97.50 95 ALA A CA 1
ATOM 743 C C . ALA A 1 95 ? -4.337 8.703 16.580 1.00 97.50 95 ALA A C 1
ATOM 745 O O . ALA A 1 95 ? -3.808 8.903 17.669 1.00 97.50 95 ALA A O 1
ATOM 746 N N . ASP A 1 96 ? -4.736 7.485 16.207 1.00 95.50 96 ASP A N 1
ATOM 747 C CA . ASP A 1 96 ? -4.543 6.272 17.013 1.00 95.50 96 ASP A CA 1
ATOM 748 C C . ASP A 1 96 ? -3.145 5.636 16.870 1.00 95.50 96 ASP A C 1
ATOM 750 O O . ASP A 1 96 ? -2.905 4.536 17.370 1.00 95.50 96 ASP A O 1
ATOM 754 N N . GLY A 1 97 ? -2.220 6.310 16.180 1.00 93.62 97 GLY A N 1
ATOM 755 C CA . GLY A 1 97 ? -0.838 5.877 15.986 1.00 93.62 97 GLY A CA 1
ATOM 756 C C . GLY A 1 97 ? -0.630 4.918 14.813 1.00 93.62 97 GLY A C 1
ATOM 757 O O . GLY A 1 97 ? 0.515 4.595 14.484 1.00 93.62 97 GLY A O 1
ATOM 758 N N . ARG A 1 98 ? -1.696 4.467 14.136 1.00 93.50 98 ARG A N 1
ATOM 759 C CA . ARG A 1 98 ? -1.553 3.693 12.897 1.00 93.50 98 ARG A CA 1
ATOM 760 C C . ARG A 1 98 ? -0.992 4.573 11.785 1.00 93.50 98 ARG A C 1
ATOM 762 O O . ARG A 1 98 ? -1.248 5.772 11.716 1.00 93.50 98 ARG A O 1
ATOM 769 N N . SER A 1 99 ? -0.263 3.958 10.861 1.00 93.38 99 SER A N 1
ATOM 770 C CA . SER A 1 99 ? 0.176 4.621 9.636 1.00 93.38 99 SER A CA 1
ATOM 771 C C . SER A 1 99 ? 0.067 3.693 8.436 1.00 93.38 99 SER A C 1
ATOM 773 O O . SER A 1 99 ? 0.074 2.469 8.573 1.00 93.38 99 SER A O 1
ATOM 775 N N . LEU A 1 100 ? -0.049 4.284 7.252 1.00 92.31 100 LEU A N 1
ATOM 776 C CA . LEU A 1 100 ? -0.026 3.564 5.985 1.00 92.31 100 LEU A CA 1
ATOM 777 C C . LEU A 1 100 ? 0.823 4.316 4.967 1.00 92.31 100 LEU A C 1
ATOM 779 O O . LEU A 1 100 ? 0.947 5.540 5.015 1.00 92.31 100 LEU A O 1
ATOM 783 N N . GLN A 1 101 ? 1.380 3.566 4.024 1.00 94.00 101 GLN A N 1
ATOM 784 C CA . GLN A 1 101 ? 2.092 4.108 2.879 1.00 94.00 101 GLN A CA 1
ATOM 785 C C . GLN A 1 101 ? 1.528 3.505 1.601 1.00 94.00 101 GLN A C 1
ATOM 787 O O . GLN A 1 101 ? 1.413 2.286 1.495 1.00 94.00 101 GLN A O 1
ATOM 792 N N . ALA A 1 102 ? 1.177 4.344 0.632 1.00 92.50 102 ALA A N 1
ATOM 793 C CA . ALA A 1 102 ? 0.602 3.894 -0.630 1.00 92.50 102 ALA A CA 1
ATOM 794 C C . ALA A 1 102 ? 0.833 4.912 -1.748 1.00 92.50 102 ALA A C 1
ATOM 796 O O . ALA A 1 102 ? 1.002 6.109 -1.509 1.00 92.50 102 ALA A O 1
ATOM 797 N N . SER A 1 103 ? 0.798 4.459 -3.001 1.00 90.75 103 SER A N 1
ATOM 798 C CA . SER A 1 103 ? 0.756 5.373 -4.145 1.00 90.75 103 SER A CA 1
ATOM 799 C C . SER A 1 103 ? -0.465 6.297 -4.059 1.00 90.75 103 SER A C 1
ATOM 801 O O . SER A 1 103 ? -1.550 5.852 -3.694 1.00 90.75 103 SER A O 1
ATOM 803 N N . LEU A 1 104 ? -0.321 7.555 -4.480 1.00 88.50 104 LEU A N 1
ATOM 804 C CA . LEU A 1 104 ? -1.383 8.574 -4.418 1.00 88.50 104 LEU A CA 1
ATOM 805 C C . LEU A 1 104 ? -2.714 8.149 -5.063 1.00 88.50 104 LEU A C 1
ATOM 807 O O . LEU A 1 104 ? -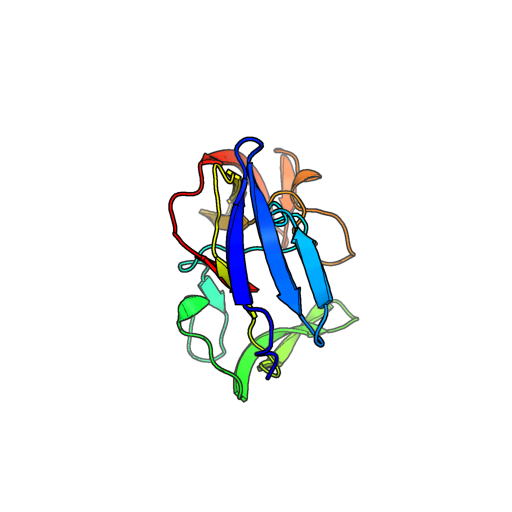3.781 8.552 -4.615 1.00 88.50 104 LEU A O 1
ATOM 811 N N . ARG A 1 105 ? -2.662 7.311 -6.100 1.00 88.25 105 ARG A N 1
ATOM 812 C CA . ARG A 1 105 ? -3.848 6.842 -6.831 1.00 88.25 105 ARG A CA 1
ATOM 813 C C . ARG A 1 105 ? -4.403 5.509 -6.337 1.00 88.25 105 ARG A C 1
ATOM 815 O O . ARG A 1 105 ? -5.365 5.015 -6.916 1.00 88.25 105 ARG A O 1
ATOM 822 N N . HIS A 1 106 ? -3.813 4.941 -5.283 1.00 88.56 106 HIS A N 1
ATOM 823 C CA . HIS A 1 106 ? -4.291 3.691 -4.711 1.00 88.56 106 HIS A CA 1
ATOM 824 C C . HIS A 1 106 ? -5.746 3.875 -4.265 1.00 88.56 106 HIS A C 1
ATOM 826 O O . HIS A 1 106 ? -6.025 4.811 -3.508 1.00 88.56 106 HIS A O 1
ATOM 832 N N . PRO A 1 107 ? -6.686 3.037 -4.730 1.00 88.50 107 PRO A N 1
ATOM 833 C CA . PRO A 1 107 ? -8.059 3.121 -4.284 1.00 88.50 107 PRO A CA 1
ATOM 834 C C . PRO A 1 107 ? -8.142 2.674 -2.828 1.00 88.50 107 PRO A C 1
ATOM 836 O O . PRO A 1 107 ? -7.513 1.703 -2.408 1.00 88.50 107 PRO A O 1
ATOM 839 N N . MET A 1 108 ? -8.949 3.401 -2.080 1.00 87.31 108 MET A N 1
ATOM 840 C CA . MET A 1 108 ? -9.448 3.053 -0.766 1.00 87.31 108 MET A CA 1
ATOM 841 C C . MET A 1 108 ? -10.770 2.299 -0.916 1.00 87.31 108 MET A C 1
ATOM 843 O O . MET A 1 108 ? -11.339 2.179 -2.010 1.00 87.31 108 MET A O 1
ATOM 847 N N . LEU A 1 109 ? -11.307 1.836 0.211 1.00 81.12 109 LEU A N 1
ATOM 848 C CA . LEU A 1 109 ? -12.675 1.339 0.253 1.00 81.12 109 LEU A CA 1
ATOM 849 C C . LEU A 1 109 ? -13.644 2.402 -0.298 1.00 81.12 109 LEU A C 1
ATOM 851 O O . LEU A 1 109 ? -13.552 3.579 0.046 1.00 81.12 109 LEU A O 1
ATOM 855 N N . GLY A 1 110 ? -14.564 1.986 -1.169 1.00 77.56 110 GLY A N 1
ATOM 856 C CA . GLY A 1 110 ? -15.509 2.893 -1.830 1.00 77.56 110 GLY A CA 1
ATOM 857 C C . GLY A 1 110 ? -14.957 3.603 -3.073 1.00 77.56 110 GLY A C 1
ATOM 858 O O . GLY A 1 110 ? -15.654 4.430 -3.648 1.00 77.56 110 GLY A O 1
ATOM 859 N N . GLY A 1 111 ? -13.732 3.288 -3.513 1.00 81.50 111 GLY A N 1
ATOM 860 C CA . GLY A 1 111 ? -13.191 3.722 -4.809 1.00 81.50 111 GLY A CA 1
ATOM 861 C C . GLY A 1 111 ? -12.561 5.117 -4.832 1.00 81.50 111 GLY A C 1
ATOM 862 O O . GLY A 1 111 ? -11.990 5.505 -5.850 1.00 81.50 111 GLY A O 1
ATOM 863 N N . ARG A 1 112 ? -12.606 5.856 -3.719 1.00 88.19 112 ARG A N 1
ATOM 864 C CA . ARG A 1 112 ? -11.834 7.094 -3.539 1.00 88.19 112 ARG A CA 1
ATOM 865 C C . ARG A 1 112 ? -10.335 6.799 -3.540 1.00 88.19 112 ARG A C 1
ATOM 867 O O . ARG A 1 112 ? -9.924 5.759 -3.046 1.00 88.19 112 ARG A O 1
ATOM 874 N N . GLU A 1 113 ? -9.513 7.705 -4.055 1.00 90.88 113 GLU A N 1
ATOM 875 C CA . GLU A 1 113 ? -8.051 7.532 -4.106 1.00 90.88 113 GLU A CA 1
ATOM 876 C C . GLU A 1 113 ? -7.366 8.127 -2.857 1.00 90.88 113 GLU A C 1
ATOM 878 O O . GLU A 1 113 ? -7.863 9.100 -2.289 1.00 90.88 113 GLU A O 1
ATOM 883 N N . ILE A 1 114 ? -6.201 7.599 -2.459 1.00 91.56 114 ILE A N 1
ATOM 884 C CA . ILE A 1 114 ? -5.400 8.105 -1.321 1.00 91.56 114 ILE A CA 1
ATOM 885 C C . ILE A 1 114 ? -5.122 9.616 -1.409 1.00 91.56 114 ILE A C 1
ATOM 887 O O . ILE A 1 114 ? -5.161 10.308 -0.398 1.00 91.56 114 ILE A O 1
ATOM 891 N N . GLN A 1 115 ? -4.909 10.162 -2.607 1.00 90.56 115 GLN A N 1
ATOM 892 C CA . GLN A 1 115 ? -4.690 11.600 -2.825 1.00 90.56 115 GLN A CA 1
ATOM 893 C C . GLN A 1 115 ? -5.873 12.490 -2.426 1.00 90.56 115 GLN A C 1
ATOM 895 O O . GLN A 1 115 ? -5.727 13.704 -2.353 1.00 90.56 115 GLN A O 1
ATOM 900 N N . GLN A 1 116 ? -7.051 11.903 -2.216 1.00 92.62 116 GLN A N 1
ATOM 901 C CA . GLN A 1 116 ? -8.251 12.614 -1.784 1.00 92.62 116 GLN A CA 1
ATOM 902 C C . GLN A 1 116 ? -8.381 12.665 -0.257 1.00 92.62 116 GLN A C 1
ATOM 904 O O . GLN A 1 116 ? -9.402 13.139 0.241 1.00 92.62 116 GLN A O 1
ATOM 909 N N . LEU A 1 117 ? -7.420 12.111 0.485 1.00 94.00 117 LEU A N 1
ATOM 910 C CA . LEU A 1 117 ? -7.346 12.248 1.933 1.00 94.00 117 LEU A CA 1
ATOM 911 C C . LEU A 1 117 ? -6.870 13.651 2.319 1.00 94.00 117 LEU A C 1
ATOM 913 O O . LEU A 1 117 ? -6.085 14.277 1.611 1.00 94.00 117 LEU A O 1
ATOM 917 N N . SER A 1 118 ? -7.336 14.125 3.469 1.00 95.31 118 SER A N 1
ATOM 918 C CA . SER A 1 118 ? -6.973 15.421 4.036 1.00 95.31 118 SER A CA 1
ATOM 919 C C . SER A 1 118 ? -6.779 15.291 5.542 1.00 95.31 118 SER A C 1
ATOM 921 O O . SER A 1 118 ? -7.479 14.510 6.189 1.00 95.31 118 SER A O 1
ATOM 923 N N . ILE A 1 119 ? -5.854 16.077 6.095 1.00 96.81 119 ILE A N 1
ATOM 924 C CA . ILE A 1 119 ? -5.673 16.211 7.547 1.00 96.81 119 ILE A CA 1
ATOM 925 C C . ILE A 1 119 ? -6.994 16.681 8.180 1.00 96.81 119 ILE A C 1
ATOM 927 O O . ILE A 1 119 ? -7.726 17.465 7.572 1.00 96.81 119 ILE A O 1
ATOM 931 N N . GLY A 1 120 ? -7.330 16.142 9.353 1.00 95.75 120 GLY A N 1
ATOM 932 C CA . GLY A 1 120 ? -8.617 16.330 10.035 1.00 95.75 120 GLY A CA 1
ATOM 933 C C . GLY A 1 120 ? -9.768 15.489 9.464 1.00 95.75 120 GLY A C 1
ATOM 934 O O . GLY A 1 120 ? -10.845 15.422 10.051 1.00 95.75 120 GLY A O 1
ATOM 935 N N . GLY A 1 121 ? -9.572 14.826 8.319 1.00 94.69 121 GLY A N 1
ATOM 936 C CA . GLY A 1 121 ? -10.516 13.845 7.784 1.00 94.69 121 GLY A CA 1
ATOM 937 C C . GLY A 1 121 ? -10.408 12.495 8.497 1.00 94.69 121 GLY A C 1
ATOM 938 O O . GLY A 1 121 ? -9.413 12.210 9.154 1.00 94.69 121 GLY A O 1
ATOM 939 N N . ALA A 1 122 ? -11.408 11.626 8.329 1.00 93.06 122 ALA A N 1
ATOM 940 C CA . ALA A 1 122 ? -11.384 10.273 8.887 1.00 93.06 122 ALA A CA 1
ATOM 941 C C . ALA A 1 122 ? -10.954 9.222 7.850 1.00 93.06 122 ALA A C 1
ATOM 943 O O . ALA A 1 122 ? -11.438 9.213 6.713 1.00 93.06 122 ALA A O 1
ATOM 944 N N . TYR A 1 123 ? -10.110 8.282 8.271 1.00 91.75 123 TYR A N 1
ATOM 945 C CA . TYR A 1 123 ? -9.762 7.077 7.529 1.00 91.75 123 TYR A CA 1
ATOM 946 C C . TYR A 1 123 ? -9.758 5.862 8.458 1.00 91.75 123 TYR A C 1
ATOM 948 O O . TYR A 1 123 ? -9.166 5.882 9.532 1.00 91.75 123 TYR A O 1
ATOM 956 N N . ASP A 1 124 ? -10.464 4.806 8.048 1.00 87.69 124 ASP A N 1
ATOM 957 C CA . ASP A 1 124 ? -10.623 3.566 8.821 1.00 87.69 124 ASP A CA 1
ATOM 958 C C . ASP A 1 124 ? -11.001 3.796 10.302 1.00 87.69 124 ASP A C 1
ATOM 960 O O . ASP A 1 124 ? -10.437 3.201 11.222 1.00 87.69 124 ASP A O 1
ATOM 964 N N . GLY A 1 125 ? -11.948 4.718 10.519 1.00 90.50 125 GLY A N 1
ATOM 965 C CA . GLY A 1 125 ? -12.491 5.056 11.838 1.00 90.50 125 GLY A CA 1
ATOM 966 C C . GLY A 1 125 ? -11.623 5.979 12.699 1.00 90.50 125 GLY A C 1
ATOM 967 O O . GLY A 1 125 ? -12.003 6.234 13.835 1.00 90.50 125 GLY A O 1
ATOM 968 N N . SER A 1 126 ? -10.499 6.484 12.184 1.00 95.12 126 SER A N 1
ATOM 969 C CA . SER A 1 126 ? -9.569 7.343 12.926 1.00 95.12 126 SER A CA 1
ATOM 970 C C . SER A 1 126 ? -9.265 8.632 12.171 1.00 95.12 126 SER A C 1
ATOM 972 O O . SER A 1 126 ? -9.320 8.663 10.941 1.00 95.12 126 SER A O 1
ATOM 974 N N . GLU A 1 127 ? -8.975 9.706 12.898 1.00 97.56 127 GLU A N 1
ATOM 975 C CA . GLU A 1 127 ? -8.625 11.002 12.314 1.00 97.56 127 GLU A CA 1
ATOM 976 C C . GLU A 1 127 ? -7.232 10.956 11.680 1.00 97.56 127 GLU A C 1
ATOM 978 O O . GLU A 1 127 ? -6.309 10.354 12.224 1.00 97.56 127 GLU A O 1
ATOM 983 N N . ILE A 1 128 ? -7.068 11.605 10.532 1.00 97.81 128 ILE A N 1
ATOM 984 C CA . ILE A 1 128 ? -5.784 11.776 9.861 1.00 97.81 128 ILE A CA 1
ATOM 985 C C . ILE A 1 128 ? -5.078 12.994 10.446 1.00 97.81 128 ILE A C 1
ATOM 987 O O . ILE A 1 128 ? -5.549 14.120 10.287 1.00 97.81 128 ILE A O 1
ATOM 991 N N . VAL A 1 129 ? -3.915 12.773 11.051 1.00 98.06 129 VAL A N 1
ATOM 992 C CA . VAL A 1 129 ? -3.121 13.832 11.695 1.00 98.06 129 VAL A CA 1
ATOM 993 C C . VAL A 1 129 ? -1.928 14.274 10.852 1.00 98.06 129 VAL A C 1
ATOM 995 O O . VAL A 1 129 ? -1.453 15.395 10.997 1.00 98.06 129 VAL A O 1
ATOM 998 N N . GLU A 1 130 ? -1.465 13.428 9.930 1.00 97.44 130 GLU A N 1
ATOM 999 C CA . GLU A 1 130 ? -0.325 13.720 9.059 1.00 97.44 130 GLU A CA 1
ATOM 1000 C C . GLU A 1 130 ? -0.547 13.122 7.669 1.00 97.44 130 GLU A C 1
ATOM 1002 O O . GLU A 1 130 ? -0.996 11.978 7.535 1.00 97.44 130 GLU A O 1
ATOM 1007 N N . ILE A 1 131 ? -0.182 13.883 6.636 1.00 96.75 131 ILE A N 1
ATOM 1008 C CA . ILE A 1 131 ? -0.017 13.387 5.269 1.00 96.75 131 ILE A CA 1
ATOM 1009 C C . ILE A 1 131 ? 1.305 13.929 4.730 1.00 96.75 131 ILE A C 1
ATOM 1011 O O . ILE A 1 131 ? 1.488 15.140 4.623 1.00 96.75 131 ILE A O 1
ATOM 1015 N N . GLU A 1 132 ? 2.204 13.032 4.345 1.00 95.25 132 GLU A N 1
ATOM 1016 C CA . GLU A 1 132 ? 3.521 13.360 3.807 1.00 95.25 132 GLU A CA 1
ATOM 1017 C C . GLU A 1 132 ? 3.725 12.685 2.443 1.00 95.25 132 GLU A C 1
ATOM 1019 O O . GLU A 1 132 ? 3.419 11.506 2.264 1.00 95.25 132 GLU A O 1
ATOM 1024 N N . SER A 1 133 ? 4.261 13.419 1.463 1.00 91.75 133 SER A N 1
ATOM 1025 C CA . SER A 1 133 ? 4.689 12.847 0.180 1.00 91.75 133 SER A CA 1
ATOM 1026 C C . SER A 1 133 ? 6.153 12.440 0.270 1.00 91.75 133 SER A C 1
ATOM 1028 O O . SER A 1 133 ? 7.047 13.285 0.265 1.00 91.75 133 SER A O 1
ATOM 1030 N N . LEU A 1 134 ? 6.401 11.136 0.317 1.00 91.31 134 LEU A N 1
ATOM 1031 C CA . LEU A 1 134 ? 7.735 10.569 0.428 1.00 91.31 134 LEU A CA 1
ATOM 1032 C C . LEU A 1 134 ? 8.256 10.139 -0.934 1.00 91.31 134 LEU A C 1
ATOM 1034 O O . LEU A 1 134 ? 7.548 9.487 -1.709 1.00 91.31 134 LEU A O 1
ATOM 1038 N N .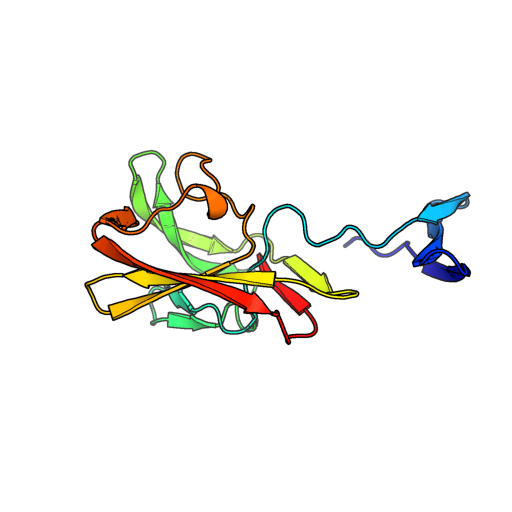 ARG A 1 135 ? 9.535 10.422 -1.201 1.00 89.31 135 ARG A N 1
ATOM 1039 C CA . 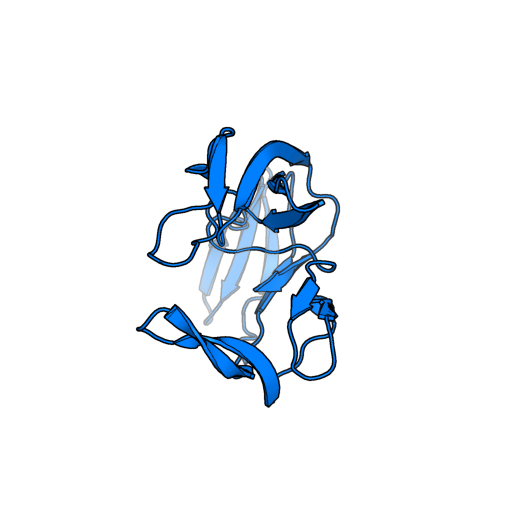ARG A 1 135 ? 10.243 9.754 -2.294 1.00 89.31 135 ARG A CA 1
ATOM 1040 C C . ARG A 1 135 ? 10.336 8.267 -1.961 1.00 89.31 135 ARG A C 1
ATOM 1042 O O . ARG A 1 135 ? 10.875 7.873 -0.933 1.00 89.31 135 ARG A O 1
ATOM 1049 N N . TYR A 1 136 ? 9.847 7.450 -2.875 1.00 88.25 136 TYR A N 1
ATOM 1050 C CA . TYR A 1 136 ? 9.904 6.006 -2.789 1.00 88.25 136 TYR A CA 1
ATOM 1051 C C . TYR A 1 136 ? 11.300 5.505 -3.159 1.00 88.25 136 TYR A C 1
ATOM 1053 O O . TYR A 1 136 ? 11.828 5.851 -4.217 1.00 88.25 136 TYR A O 1
ATOM 1061 N N . THR A 1 137 ? 11.893 4.691 -2.290 1.00 89.19 137 THR A N 1
ATOM 1062 C CA . THR A 1 137 ? 13.287 4.231 -2.414 1.00 89.19 137 THR A CA 1
ATOM 1063 C C . THR A 1 137 ? 13.416 2.734 -2.676 1.00 89.19 137 THR A C 1
ATOM 1065 O O . THR A 1 137 ? 14.503 2.266 -3.008 1.00 89.19 137 THR A O 1
ATOM 1068 N N . HIS A 1 138 ? 12.331 1.968 -2.558 1.00 89.50 138 HIS A N 1
ATOM 1069 C CA . HIS A 1 138 ? 12.366 0.537 -2.838 1.00 89.50 138 HIS A CA 1
ATOM 1070 C C . HIS A 1 138 ? 12.358 0.262 -4.347 1.00 89.50 138 HIS A C 1
ATOM 1072 O O . HIS A 1 138 ? 11.784 1.006 -5.141 1.00 89.50 138 HIS A O 1
ATOM 1078 N N . ALA A 1 139 ? 12.977 -0.851 -4.744 1.00 88.00 139 ALA A N 1
ATOM 1079 C CA . ALA A 1 139 ? 13.078 -1.244 -6.149 1.00 88.00 139 ALA A CA 1
ATOM 1080 C C . ALA A 1 139 ? 11.751 -1.752 -6.741 1.00 88.00 139 ALA A C 1
ATOM 1082 O O . ALA A 1 139 ? 11.603 -1.809 -7.960 1.00 88.00 139 ALA A O 1
ATOM 1083 N N . GLN A 1 140 ? 10.801 -2.163 -5.897 1.00 88.69 140 GLN A N 1
ATOM 1084 C CA . GLN A 1 140 ? 9.580 -2.855 -6.309 1.00 88.69 140 GLN A CA 1
ATOM 1085 C C . GLN A 1 140 ? 8.410 -2.488 -5.405 1.00 88.69 140 GLN A C 1
ATOM 1087 O O . GLN A 1 140 ? 8.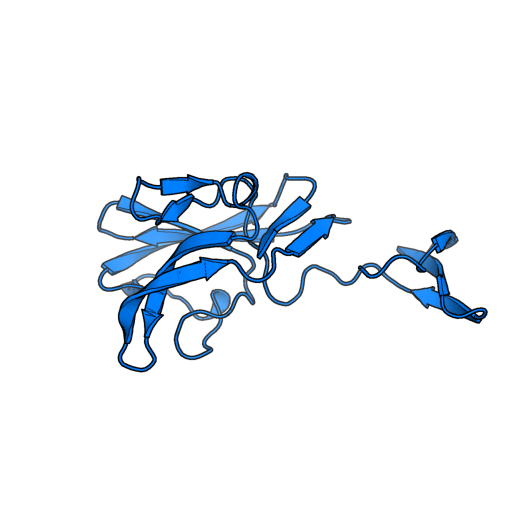606 -2.292 -4.209 1.00 88.69 140 GLN A O 1
ATOM 1092 N N . THR A 1 141 ? 7.216 -2.468 -5.987 1.00 91.31 141 THR A N 1
ATOM 1093 C CA . THR A 1 141 ? 5.924 -2.258 -5.317 1.00 91.31 141 THR A CA 1
ATOM 1094 C C . THR A 1 141 ? 5.046 -3.495 -5.403 1.00 91.31 141 THR A C 1
ATOM 1096 O O . THR A 1 141 ? 5.273 -4.326 -6.280 1.00 91.31 141 THR A O 1
ATOM 1099 N N . TYR A 1 142 ? 4.050 -3.578 -4.521 1.00 92.31 142 TYR A N 1
ATOM 1100 C CA . TYR A 1 142 ? 3.172 -4.736 -4.341 1.00 92.31 142 TYR A CA 1
ATOM 1101 C C . TYR A 1 142 ? 1.694 -4.307 -4.307 1.00 92.31 142 TYR A C 1
ATOM 1103 O O . TYR A 1 142 ? 1.414 -3.166 -3.935 1.00 92.31 142 TYR A O 1
ATOM 1111 N N . ASP A 1 143 ? 0.782 -5.203 -4.681 1.00 89.88 143 ASP A N 1
ATOM 1112 C CA . ASP A 1 143 ? -0.686 -5.117 -4.508 1.00 89.88 143 ASP A CA 1
ATOM 1113 C C . ASP A 1 143 ? -1.257 -6.541 -4.422 1.00 89.88 143 ASP A C 1
ATOM 1115 O O . ASP A 1 143 ? -0.807 -7.395 -5.234 1.00 89.88 143 ASP A O 1
#

pLDDT: mean 87.94, std 11.41, range [27.48, 98.06]

Foldseek 3Di:
DDPDWAFDAADPVQWTWIDHPNDIDTGHQPQPAAWWFDQQFWFAFPVGTDGLVPDDFQGWGWDADPVRDTDIDGHHDKDKDFHDDKAKWKWWAFPVGDIGIIHQNHADPPRDGNVPDDAQDDDPRTGTHDIDIDTDDDGMTID

Sequence (143 aa):
MQPDRKKLRELGDGTFVIEERGGCYRARYRRCRSKCLPPNAMIATPSGQVPIRELEVGMVVWTRSQSGQRVRARIVETSQSPIVGVHHVAKVVLADGRSLQASLRHPMLGGREIQQLSIGGAYDGSEIVEIESLRYTHAQTYD

Secondary structure (DSSP, 8-state):
-----EEEEE-TTS-EEEEETTEEEEE-PPPS-S--B-TTPEEEETTEEEEGGG--TT-EEEEE-TTS-EEEEE-----EEE--S-EEEEEEEETTS-EEEE-TT-B-TTS-BGGG--TTSEETTEEEEEEEEEEE--SEEE-

Radius of gyration: 17.78 Å; chains: 1; bounding box: 39×36×50 Å